Protein AF-S2IYG3-F1 (afdb_monomer)

pLDDT: mean 78.19, std 19.72, range [39.03, 96.38]

Radius of gyration: 46.52 Å; Cα contacts (8 Å, |Δi|>4): 25; chains: 1; bounding box: 112×27×105 Å

Solvent-accessible surface area (backbone atoms only — not comparable to full-atom values): 8385 Å² total; per-residue (Å²): 143,85,89,78,89,82,87,84,79,90,77,88,77,88,76,90,79,79,95,70,83,82,78,74,80,77,73,76,80,69,91,65,76,74,82,72,59,75,66,50,56,56,50,49,53,53,50,52,52,50,52,52,51,52,50,52,52,52,51,50,51,49,52,52,51,52,48,52,51,50,52,51,52,51,53,50,52,48,46,41,64,72,46,51,48,52,50,51,52,53,54,51,50,54,50,42,75,76,28,87,52,65,69,61,27,52,53,51,52,52,55,59,52,43,73,81,36,98,44,69,68,57,33,52,52,47,41,66,73,76,48,71,92,114

Mean predicted aligned error: 16.33 Å

Sequence (134 aa):
MASNKENTKLWYAEVLMDEKEVVKDKFPSSPLGGIKIKGRAENQVKQERSKQTKLKQSVASYMHAKTRINVHLKTRHEKLNKLIIPTFKKDLAIIRGKHSDIHKYNTAKAKYINQFFANKHEAAAFIKKHLRSI

Structure (mmCIF, N/CA/C/O backbone):
data_AF-S2IYG3-F1
#
_entry.id   AF-S2IYG3-F1
#
loop_
_atom_site.group_PDB
_atom_site.id
_atom_site.type_symbol
_atom_site.label_atom_id
_atom_site.label_alt_id
_atom_site.label_comp_id
_atom_site.label_asym_id
_atom_site.label_entity_id
_atom_site.label_seq_id
_atom_site.pdbx_PDB_ins_code
_atom_site.Cartn_x
_atom_site.Cartn_y
_atom_site.Cartn_z
_atom_site.occupancy
_atom_site.B_iso_or_equiv
_atom_site.auth_seq_id
_atom_site.auth_comp_id
_atom_site.auth_asym_id
_atom_site.auth_atom_id
_atom_site.pdbx_PDB_model_num
ATOM 1 N N . MET A 1 1 ? -83.801 13.848 35.757 1.00 44.91 1 MET A N 1
ATOM 2 C CA . MET A 1 1 ? -84.994 13.912 36.625 1.00 44.91 1 MET A CA 1
ATOM 3 C C . MET A 1 1 ? -85.344 12.504 37.077 1.00 44.91 1 MET A C 1
ATOM 5 O O . MET A 1 1 ? -85.743 11.720 36.234 1.00 44.91 1 MET A O 1
ATOM 9 N N . ALA A 1 2 ? -85.137 12.191 38.357 1.00 39.03 2 ALA A N 1
ATOM 10 C CA . ALA A 1 2 ? -85.919 11.238 39.154 1.00 39.03 2 ALA A CA 1
ATOM 11 C C . ALA A 1 2 ? -85.366 11.277 40.589 1.00 39.03 2 ALA A C 1
ATOM 13 O O . ALA A 1 2 ? -84.257 10.830 40.863 1.00 39.03 2 ALA A O 1
ATOM 14 N N . SER A 1 3 ? -86.135 11.917 41.463 1.00 40.84 3 SER A N 1
ATOM 15 C CA . SER A 1 3 ? -86.040 11.860 42.921 1.00 40.84 3 SER A CA 1
ATOM 16 C C . SER A 1 3 ? -86.617 10.532 43.406 1.00 40.84 3 SER A C 1
ATOM 18 O O . SER A 1 3 ? -87.654 10.129 42.891 1.00 40.84 3 SER A O 1
ATOM 20 N N . ASN A 1 4 ? -86.005 9.921 44.421 1.00 45.69 4 ASN A N 1
ATOM 21 C CA . ASN A 1 4 ? -86.659 9.438 45.652 1.00 45.69 4 ASN A CA 1
ATOM 22 C C . ASN A 1 4 ? -85.610 8.676 46.475 1.00 45.69 4 ASN A C 1
ATOM 24 O O . ASN A 1 4 ? -84.996 7.739 45.983 1.00 45.69 4 ASN A O 1
ATOM 28 N N . LYS A 1 5 ? -85.178 9.199 47.628 1.00 43.84 5 LYS A N 1
ATOM 29 C CA . LYS A 1 5 ? -85.872 9.142 48.930 1.00 43.84 5 LYS A CA 1
ATOM 30 C C . LYS A 1 5 ? -86.182 7.699 49.328 1.00 43.84 5 LYS A C 1
ATOM 32 O O . LYS A 1 5 ? -87.120 7.122 48.803 1.00 43.84 5 LYS A O 1
ATOM 37 N N . GLU A 1 6 ? -85.421 7.167 50.281 1.00 46.56 6 GLU A N 1
ATOM 38 C CA . GLU A 1 6 ? -85.856 6.965 51.673 1.00 46.56 6 GLU A CA 1
ATOM 39 C C . GLU A 1 6 ? -84.698 6.326 52.473 1.00 46.56 6 GLU A C 1
ATOM 41 O O . GLU A 1 6 ? -84.044 5.407 52.002 1.00 46.56 6 GLU A O 1
ATOM 46 N N . ASN A 1 7 ? -84.215 7.004 53.522 1.00 42.56 7 ASN A N 1
ATOM 47 C CA . ASN A 1 7 ? -84.627 6.831 54.929 1.00 42.56 7 ASN A CA 1
ATOM 48 C C . ASN A 1 7 ? -83.821 5.660 55.536 1.00 42.56 7 ASN A C 1
ATOM 50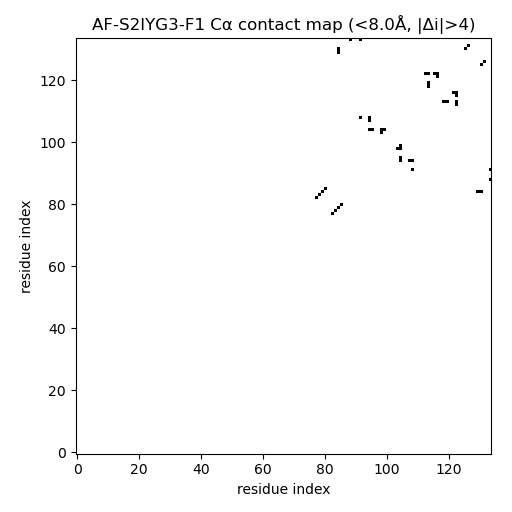 O O . ASN A 1 7 ? -83.869 4.553 55.032 1.00 42.56 7 ASN A O 1
ATOM 54 N N . THR A 1 8 ? -82.986 5.845 56.557 1.00 47.44 8 THR A N 1
ATOM 55 C CA . THR A 1 8 ? -83.484 6.013 57.926 1.00 47.44 8 THR A CA 1
ATOM 56 C C . THR A 1 8 ? -82.392 6.396 58.932 1.00 47.44 8 THR A C 1
ATOM 58 O O . THR A 1 8 ? -81.334 5.778 58.979 1.00 47.44 8 THR A O 1
ATOM 61 N N . LYS A 1 9 ? -82.787 7.310 59.830 1.00 49.34 9 LYS A N 1
ATOM 62 C CA . LYS A 1 9 ? -82.445 7.409 61.263 1.00 49.34 9 LYS A CA 1
ATOM 63 C C . LYS A 1 9 ? -80.990 7.660 61.682 1.00 49.34 9 LYS A C 1
ATOM 65 O O . LYS A 1 9 ? -80.207 6.752 61.934 1.00 49.34 9 LYS A O 1
ATOM 70 N N . LEU A 1 10 ? -80.754 8.942 61.958 1.00 44.75 10 LEU A N 1
ATOM 71 C CA . LEU A 1 10 ? -79.922 9.430 63.056 1.00 44.75 10 LEU A CA 1
ATOM 72 C C . LEU A 1 10 ? -80.320 8.764 64.385 1.00 44.75 10 LEU A C 1
ATOM 74 O O . LEU A 1 10 ? -81.482 8.829 64.786 1.00 44.75 10 LEU A O 1
ATOM 78 N N . TRP A 1 11 ? -79.336 8.205 65.083 1.00 42.22 11 TRP A N 1
ATOM 79 C CA . TRP A 1 11 ? -79.355 8.045 66.535 1.00 42.22 11 TRP A CA 1
ATOM 80 C C . TRP A 1 11 ? -78.114 8.750 67.073 1.00 42.22 11 TRP A C 1
ATOM 82 O O . TRP A 1 11 ? -76.994 8.271 66.915 1.00 42.22 11 TRP A O 1
ATOM 92 N N . TYR A 1 12 ? -78.330 9.930 67.650 1.00 39.44 12 TYR A N 1
ATOM 93 C CA . TYR A 1 12 ? -77.340 10.605 68.474 1.00 39.44 12 TYR A CA 1
ATOM 94 C C . TYR A 1 12 ? -77.232 9.848 69.796 1.00 39.44 12 TYR A C 1
ATOM 96 O O . TYR A 1 12 ? -78.224 9.692 70.504 1.00 39.44 12 TYR A O 1
ATOM 104 N N . ALA A 1 13 ? -76.026 9.407 70.131 1.00 44.75 13 ALA A N 1
ATOM 105 C CA . ALA A 1 13 ? -75.639 9.157 71.507 1.00 44.75 13 ALA A CA 1
ATOM 106 C C . ALA A 1 13 ? -74.441 10.064 71.792 1.00 44.75 13 ALA A C 1
ATOM 108 O O . ALA A 1 13 ? -73.307 9.759 71.427 1.00 44.75 13 ALA A O 1
ATOM 109 N N . GLU A 1 14 ? -74.729 11.227 72.373 1.00 43.28 14 GLU A N 1
ATOM 110 C CA . GLU A 1 14 ? -73.737 12.034 73.072 1.00 43.28 14 GLU A CA 1
ATOM 111 C C . GLU A 1 14 ? -73.217 11.232 74.265 1.00 43.28 14 GLU A C 1
ATOM 113 O O . GLU A 1 14 ? -73.983 10.876 75.159 1.00 43.28 14 GLU A O 1
ATOM 118 N N . VAL A 1 15 ? -71.911 10.982 74.298 1.00 43.09 15 VAL A N 1
ATOM 119 C CA . VAL A 1 15 ? -71.186 10.764 75.551 1.00 43.09 15 VAL A CA 1
ATOM 120 C C . VAL A 1 15 ? -69.901 11.581 75.466 1.00 43.09 15 VAL A C 1
ATOM 122 O O . VAL A 1 15 ? -68.920 11.182 74.843 1.00 43.09 15 VAL A O 1
ATOM 125 N N . LEU A 1 16 ? -69.958 12.770 76.062 1.00 44.03 16 LEU A N 1
ATOM 126 C CA . LEU A 1 16 ? -68.806 13.564 76.477 1.00 44.03 16 LEU A CA 1
ATOM 127 C C . LEU A 1 16 ? -68.044 12.789 77.556 1.00 44.03 16 LEU A C 1
ATOM 129 O O . LEU A 1 16 ? -68.640 12.491 78.584 1.00 44.03 16 LEU A O 1
ATOM 133 N N . MET A 1 17 ? -66.756 12.506 77.343 1.00 39.44 17 MET A N 1
ATOM 134 C CA . MET A 1 17 ? -65.804 12.209 78.420 1.00 39.44 17 MET A CA 1
ATOM 135 C C . MET A 1 17 ? -64.385 12.638 78.011 1.00 39.44 17 MET A C 1
ATOM 137 O O . MET A 1 17 ? -63.750 12.003 77.173 1.00 39.44 17 MET A O 1
ATOM 141 N N . ASP A 1 18 ? -63.958 13.735 78.631 1.00 41.69 18 ASP A N 1
ATOM 142 C CA . ASP A 1 18 ? -62.621 14.135 79.080 1.00 41.69 18 ASP A CA 1
ATOM 143 C C . ASP A 1 18 ? -61.383 13.991 78.180 1.00 41.69 18 ASP A C 1
ATOM 145 O O . ASP A 1 18 ? -60.911 12.913 77.813 1.00 41.69 18 ASP A O 1
ATOM 149 N N . GLU A 1 19 ? -60.770 15.160 77.979 1.00 48.84 19 GLU A N 1
ATOM 150 C CA . GLU A 1 19 ? -59.382 15.390 77.602 1.00 48.84 19 GLU A CA 1
ATOM 151 C C . GLU A 1 19 ? -58.426 14.468 78.378 1.00 48.84 19 GLU A C 1
ATOM 153 O O . GLU A 1 19 ? -58.196 14.625 79.578 1.00 48.84 19 GLU A O 1
ATOM 158 N N . LYS A 1 20 ? -57.802 13.520 77.675 1.00 48.41 20 LYS A N 1
ATOM 159 C CA . LYS A 1 20 ? -56.549 12.906 78.119 1.00 48.41 20 LYS A CA 1
ATOM 160 C C . LYS A 1 20 ? -55.497 13.097 77.046 1.00 48.41 20 LYS A C 1
ATOM 162 O O . LYS A 1 20 ? -55.634 12.638 75.915 1.00 48.41 20 LYS A O 1
ATOM 167 N N . GLU A 1 21 ? -54.469 13.833 77.446 1.00 44.53 21 GLU A N 1
ATOM 168 C CA . GLU A 1 21 ? -53.220 14.086 76.747 1.00 44.53 21 GLU A CA 1
ATOM 169 C C . GLU A 1 21 ? -52.773 12.882 75.910 1.00 44.53 21 GLU A C 1
ATOM 171 O O . GLU A 1 21 ? -52.496 11.798 76.427 1.00 44.53 21 GLU A O 1
ATOM 176 N N . VAL A 1 22 ? -52.647 13.081 74.597 1.00 46.97 22 VAL A N 1
ATOM 177 C CA . VAL A 1 22 ? -51.935 12.134 73.741 1.00 46.97 22 VAL A CA 1
ATOM 178 C C . VAL A 1 22 ? -50.453 12.268 74.076 1.00 46.97 22 VAL A C 1
ATOM 180 O O . VAL A 1 22 ? -49.743 13.108 73.513 1.00 46.97 22 VAL A O 1
ATOM 183 N N . VAL A 1 23 ? -49.987 11.449 75.019 1.00 51.94 23 VAL A N 1
ATOM 184 C CA . VAL A 1 23 ? -48.564 11.219 75.259 1.00 51.94 23 VAL A CA 1
ATOM 185 C C . VAL A 1 23 ? -47.985 10.679 73.954 1.00 51.94 23 VAL A C 1
ATOM 187 O O . VAL A 1 23 ? -48.166 9.521 73.586 1.00 51.94 23 VAL A O 1
ATOM 190 N N . LYS A 1 24 ? -47.332 11.559 73.192 1.00 53.75 24 LYS A N 1
ATOM 191 C CA . LYS A 1 24 ? -46.498 11.149 72.065 1.00 53.75 24 LYS A CA 1
ATOM 192 C C . LYS A 1 24 ? -45.306 10.416 72.656 1.00 53.75 24 LYS A C 1
ATOM 194 O O . LYS A 1 24 ? -44.366 11.064 73.120 1.00 53.75 24 LYS A O 1
ATOM 199 N N . ASP A 1 25 ? -45.341 9.090 72.619 1.00 46.94 25 ASP A N 1
ATOM 200 C CA . ASP A 1 25 ? -44.170 8.270 72.895 1.00 46.94 25 ASP A CA 1
ATOM 201 C C . ASP A 1 25 ? -43.031 8.717 71.971 1.00 46.94 25 ASP A C 1
ATOM 203 O O . ASP A 1 25 ? -43.029 8.494 70.755 1.00 46.94 25 ASP A O 1
ATOM 207 N N . LYS A 1 26 ? -42.060 9.423 72.555 1.00 51.69 26 LYS A N 1
ATOM 208 C CA . LYS A 1 26 ? -40.793 9.750 71.910 1.00 51.69 26 LYS A CA 1
ATOM 209 C C . LYS A 1 26 ? -39.992 8.458 71.830 1.00 51.69 26 LYS A C 1
ATOM 211 O O . LYS A 1 26 ? -39.202 8.157 72.720 1.00 51.69 26 LYS A O 1
ATOM 216 N N . PHE A 1 27 ? -40.191 7.692 70.761 1.00 53.41 27 PHE A N 1
ATOM 217 C CA . PHE A 1 27 ? -39.265 6.619 70.423 1.00 53.41 27 PHE A CA 1
ATOM 218 C C . PHE A 1 27 ? -37.853 7.213 70.288 1.00 53.41 27 PHE A C 1
ATOM 220 O O . PHE A 1 27 ? -37.682 8.208 69.573 1.00 53.41 27 PHE A O 1
ATOM 227 N N . PRO A 1 28 ? -36.834 6.647 70.958 1.00 51.25 28 PRO A N 1
ATOM 228 C CA . PRO A 1 28 ? -35.465 7.091 70.770 1.00 51.25 28 PRO A CA 1
ATOM 229 C C . PRO A 1 28 ? -35.073 6.851 69.312 1.00 51.25 28 PRO A C 1
ATOM 231 O O . PRO A 1 28 ? -35.281 5.764 68.768 1.00 51.25 28 PRO A O 1
ATOM 234 N N . SER A 1 29 ? -34.506 7.871 68.666 1.00 58.00 29 SER A N 1
ATOM 235 C CA . SER A 1 29 ? -33.853 7.706 67.370 1.00 58.00 29 SER A CA 1
ATOM 236 C C . SER A 1 29 ? -32.836 6.575 67.498 1.00 58.00 29 SER A C 1
ATOM 238 O O . SER A 1 29 ? -31.916 6.678 68.314 1.00 58.00 29 SER A O 1
ATOM 240 N N . SER A 1 30 ? -33.009 5.488 66.744 1.00 52.50 30 SER A N 1
ATOM 241 C CA . SER A 1 30 ? -32.052 4.388 66.797 1.00 52.50 30 SER A CA 1
ATOM 242 C C . SER A 1 30 ? -30.645 4.915 66.446 1.00 52.50 30 SER A C 1
ATOM 244 O O . SER A 1 30 ? -30.513 5.746 65.542 1.00 52.50 30 SER A O 1
ATOM 246 N N . PRO A 1 31 ? -29.569 4.459 67.119 1.00 51.62 31 PRO A N 1
ATOM 247 C CA . PRO A 1 31 ? -28.207 4.935 66.848 1.00 51.62 31 PRO A CA 1
ATOM 248 C C . PRO A 1 31 ? -27.618 4.343 65.559 1.00 51.62 31 PRO A C 1
ATOM 250 O O . PRO A 1 31 ? -26.485 4.636 65.186 1.00 51.62 31 PRO A O 1
ATOM 253 N N . LEU A 1 32 ? -28.367 3.483 64.870 1.00 54.09 32 LEU A N 1
ATOM 254 C CA . LEU A 1 32 ? -27.940 2.827 63.647 1.00 54.09 32 LEU A CA 1
ATOM 255 C C . LEU A 1 32 ? -28.598 3.550 62.481 1.00 54.09 32 LEU A C 1
ATOM 257 O O . LEU A 1 32 ? -29.753 3.291 62.146 1.00 54.09 32 LEU A O 1
ATOM 261 N N . GLY A 1 33 ? -27.847 4.485 61.893 1.00 53.16 33 GLY A N 1
ATOM 262 C CA . GLY A 1 33 ? -28.242 5.223 60.698 1.00 53.16 33 GLY A CA 1
ATOM 263 C C . GLY A 1 33 ? -28.948 4.311 59.695 1.00 53.16 33 GLY A C 1
ATOM 264 O O . GLY A 1 33 ? -28.379 3.325 59.226 1.00 53.16 33 GLY A O 1
ATOM 265 N N . GLY A 1 34 ? -30.215 4.625 59.415 1.00 52.91 34 GLY A N 1
ATOM 266 C CA . GLY A 1 34 ? -31.103 3.785 58.618 1.00 52.91 34 GLY A CA 1
ATOM 267 C C . GLY A 1 34 ? -30.468 3.368 57.292 1.00 52.91 34 GLY A C 1
ATOM 268 O O . GLY A 1 34 ? -29.939 4.192 56.539 1.00 52.91 34 GLY A O 1
ATOM 269 N N . ILE A 1 35 ? -30.517 2.070 56.997 1.00 60.00 35 ILE A N 1
ATOM 270 C CA . ILE A 1 35 ? -29.941 1.505 55.779 1.00 60.00 35 ILE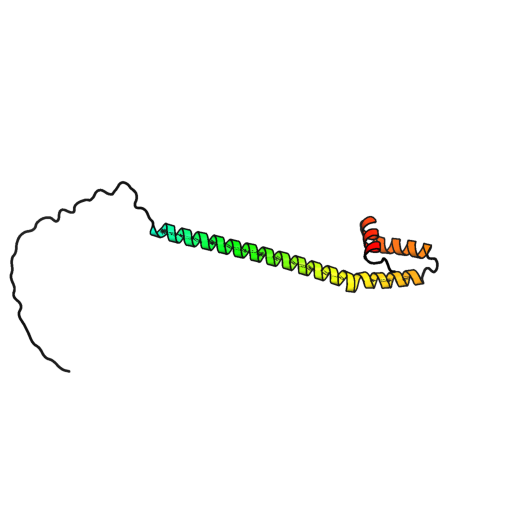 A CA 1
ATOM 271 C C . ILE A 1 35 ? -30.734 2.052 54.579 1.00 60.00 35 ILE A C 1
ATOM 273 O O . ILE A 1 35 ? -31.858 1.635 54.303 1.00 60.00 35 ILE A O 1
ATOM 277 N N . LYS A 1 36 ? -30.155 3.004 53.836 1.00 62.16 36 LYS A N 1
ATOM 278 C CA . LYS A 1 36 ? -30.710 3.516 52.569 1.00 62.16 36 LYS A CA 1
ATOM 279 C C . LYS A 1 36 ? -30.547 2.463 51.459 1.00 62.16 36 LYS A C 1
ATOM 281 O O . LYS A 1 36 ? -29.655 2.569 50.620 1.00 62.16 36 LYS A O 1
ATOM 286 N N . ILE A 1 37 ? -31.388 1.426 51.462 1.00 60.00 37 ILE A N 1
ATOM 287 C CA . ILE A 1 37 ? -31.305 0.287 50.521 1.00 60.00 37 ILE A CA 1
ATOM 288 C C . ILE A 1 37 ? -31.789 0.675 49.111 1.00 60.00 37 ILE A C 1
ATOM 290 O O . ILE A 1 37 ? -31.138 0.333 48.125 1.00 60.00 37 ILE A O 1
ATOM 294 N N . LYS A 1 38 ? -32.875 1.458 48.996 1.00 61.16 38 LYS A N 1
ATOM 295 C CA . LYS A 1 38 ? -33.514 1.772 47.698 1.00 61.16 38 LYS A CA 1
ATOM 296 C C . LYS A 1 38 ? -32.597 2.508 46.704 1.00 61.16 38 LYS A C 1
ATOM 298 O O . LYS A 1 38 ? -32.564 2.150 45.536 1.00 61.16 38 LYS A O 1
ATOM 303 N N . GLY A 1 39 ? -31.779 3.461 47.160 1.00 62.62 39 GLY A N 1
ATOM 304 C CA . GLY A 1 39 ? -30.870 4.213 46.278 1.00 62.62 39 GLY A CA 1
ATOM 305 C C . GLY A 1 39 ? -29.590 3.463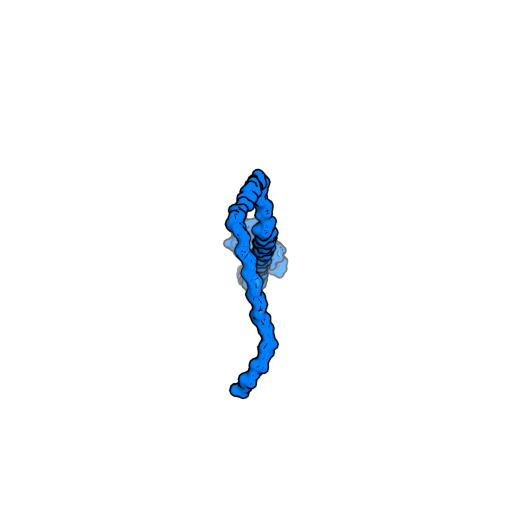 45.878 1.00 62.62 39 GLY A C 1
ATOM 306 O O . GLY A 1 39 ? -28.981 3.779 44.857 1.00 62.62 39 GLY A O 1
ATOM 307 N N . ARG A 1 40 ? -29.159 2.456 46.654 1.00 72.00 40 ARG A N 1
ATOM 308 C CA . ARG A 1 40 ? -27.945 1.678 46.338 1.00 72.00 40 ARG A CA 1
ATOM 309 C C . ARG A 1 40 ? -28.162 0.726 45.163 1.00 72.00 40 ARG A C 1
ATOM 311 O O . ARG A 1 40 ? -27.286 0.649 44.306 1.00 72.00 40 ARG A O 1
ATOM 318 N N . ALA A 1 41 ? -29.320 0.070 45.094 1.00 75.75 41 ALA A N 1
ATOM 319 C CA . ALA A 1 41 ? -29.661 -0.830 43.992 1.00 75.75 41 ALA A CA 1
ATOM 320 C C . ALA A 1 41 ? -29.752 -0.078 42.650 1.00 75.75 41 ALA A C 1
ATOM 322 O O . ALA A 1 41 ? -29.150 -0.490 41.661 1.00 75.75 41 ALA A O 1
ATOM 323 N N . GLU A 1 42 ? -30.408 1.087 42.622 1.00 81.12 42 GLU A N 1
ATOM 324 C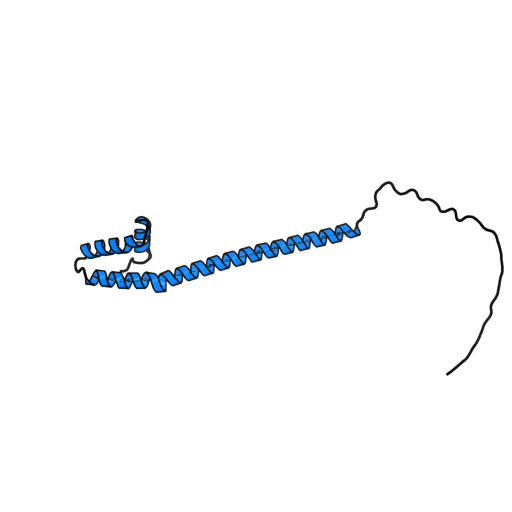 CA . GLU A 1 42 ? -30.473 1.926 41.415 1.00 81.12 42 GLU A CA 1
ATOM 325 C C . GLU A 1 42 ? -29.091 2.415 40.962 1.00 81.12 42 GLU A C 1
ATOM 327 O O . GLU A 1 42 ? -28.793 2.437 39.764 1.00 81.12 42 GLU A O 1
ATOM 332 N N . ASN A 1 43 ? -28.219 2.774 41.908 1.00 81.06 43 ASN A N 1
ATOM 333 C CA . ASN A 1 43 ? -26.852 3.186 41.601 1.00 81.06 43 ASN A CA 1
ATOM 334 C C . ASN A 1 43 ? -26.002 2.029 41.060 1.00 81.06 43 ASN A C 1
ATOM 336 O O . ASN A 1 43 ? -25.212 2.250 40.142 1.00 81.06 43 ASN A O 1
ATOM 340 N N . GLN A 1 44 ? -26.186 0.803 41.560 1.00 83.25 44 GLN A N 1
ATOM 341 C CA . GLN A 1 44 ? -25.536 -0.390 41.006 1.00 83.25 44 GLN A CA 1
ATOM 342 C C . GLN A 1 44 ? -25.989 -0.653 39.566 1.00 83.25 44 GLN A C 1
ATOM 344 O O . GLN A 1 44 ? -25.143 -0.780 38.681 1.00 83.25 44 GLN A O 1
ATOM 349 N N . VAL A 1 45 ? -27.297 -0.599 39.289 1.00 82.50 45 VAL A N 1
ATOM 350 C CA . VAL A 1 45 ? -27.834 -0.760 37.925 1.00 82.50 45 VAL A CA 1
ATOM 351 C C . VAL A 1 45 ? -27.301 0.325 36.981 1.00 82.50 45 VAL A C 1
ATOM 353 O O . VAL A 1 45 ? -26.905 0.035 35.849 1.00 82.50 45 VAL A O 1
ATOM 356 N N . LYS A 1 46 ? -27.233 1.588 37.428 1.00 84.75 46 LYS A N 1
ATOM 357 C CA . LYS A 1 46 ? -26.634 2.684 36.644 1.00 84.75 46 LYS A CA 1
ATOM 358 C C . LYS A 1 46 ? -25.142 2.449 36.384 1.00 84.75 46 LYS A C 1
ATOM 360 O O . LYS A 1 46 ? -24.682 2.664 35.261 1.00 84.75 46 LYS A O 1
ATOM 365 N N . GLN A 1 47 ? -24.390 1.977 37.380 1.00 86.12 47 GLN A N 1
ATOM 366 C CA . GLN A 1 47 ? -22.973 1.647 37.216 1.00 86.12 47 GLN A CA 1
ATOM 367 C C . GLN A 1 47 ? -22.766 0.501 36.223 1.00 86.12 47 GLN A C 1
ATOM 369 O O . GLN A 1 47 ? -21.928 0.630 35.331 1.00 86.12 47 GLN A O 1
ATOM 374 N N . GLU A 1 48 ? -23.536 -0.581 36.317 1.00 86.75 48 GLU A N 1
ATOM 375 C CA . GLU A 1 48 ? -23.466 -1.708 35.380 1.00 86.75 48 GLU A CA 1
ATOM 376 C C . GLU A 1 48 ? -23.794 -1.286 33.949 1.00 86.75 48 GLU A C 1
ATOM 378 O O . GLU A 1 48 ? -23.027 -1.583 33.029 1.00 86.75 48 GLU A O 1
ATOM 383 N N . ARG A 1 49 ? -24.859 -0.498 33.756 1.00 89.94 49 ARG A N 1
ATOM 384 C CA . ARG A 1 49 ? -25.190 0.079 32.443 1.00 89.94 49 ARG A CA 1
ATOM 385 C C . ARG A 1 49 ? -24.057 0.952 31.911 1.00 89.94 49 ARG A C 1
ATOM 387 O O . ARG A 1 49 ? -23.699 0.835 30.743 1.00 89.94 49 ARG A O 1
ATOM 394 N N . SER A 1 50 ? -23.440 1.779 32.756 1.00 90.62 50 SER A N 1
ATOM 395 C CA . SER A 1 50 ? -22.299 2.609 32.344 1.00 90.62 50 SER A CA 1
ATOM 396 C C . SER A 1 50 ? -21.096 1.765 31.903 1.00 90.62 50 SER A C 1
ATOM 398 O O . SER A 1 50 ? -20.468 2.079 30.891 1.00 90.62 50 SER A O 1
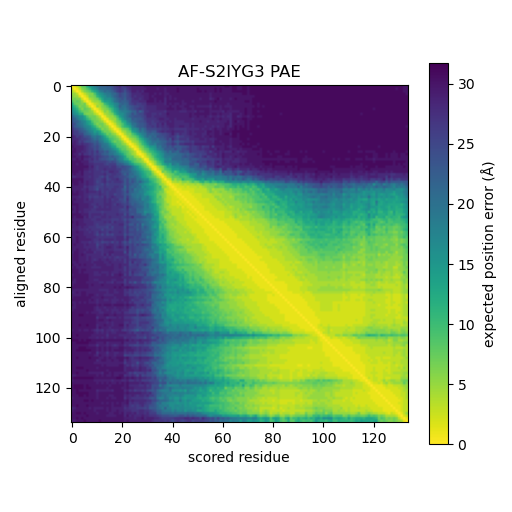ATOM 400 N N . LYS A 1 51 ? -20.807 0.661 32.609 1.00 91.56 51 LYS A N 1
ATOM 401 C CA . LYS A 1 51 ? -19.740 -0.286 32.251 1.00 91.56 51 LYS A CA 1
ATOM 402 C C . LYS A 1 51 ? -20.037 -0.953 30.909 1.00 91.56 51 LYS A C 1
ATOM 404 O O . LYS A 1 51 ? -19.158 -0.995 30.052 1.00 91.56 51 LYS A O 1
ATOM 409 N N . GLN A 1 52 ? -21.274 -1.405 30.697 1.00 91.69 52 GLN A N 1
ATOM 410 C CA . GLN A 1 52 ? -21.700 -1.993 29.425 1.00 91.69 52 GLN A CA 1
ATOM 411 C C . GLN A 1 52 ? -21.586 -0.997 28.266 1.00 91.69 52 GLN A C 1
ATOM 413 O O . GLN A 1 52 ? -21.078 -1.353 27.204 1.00 91.69 52 GLN A O 1
ATOM 418 N N . THR A 1 53 ? -22.008 0.254 28.457 1.00 92.56 53 THR A N 1
ATOM 419 C CA . THR A 1 53 ? -21.891 1.295 27.426 1.00 92.56 53 THR A CA 1
ATOM 420 C C . THR A 1 53 ? -20.431 1.588 27.090 1.00 92.56 53 THR A C 1
ATOM 422 O O . THR A 1 53 ? -20.083 1.619 25.910 1.00 92.56 53 THR A O 1
ATOM 425 N N . LYS A 1 54 ? -19.558 1.721 28.098 1.00 93.88 54 LYS A N 1
ATOM 426 C CA . LYS A 1 54 ? -18.112 1.898 27.883 1.00 93.88 54 LYS A CA 1
ATOM 427 C C . LYS A 1 54 ? -17.510 0.722 27.117 1.00 93.88 54 LYS A C 1
ATOM 429 O O . LYS A 1 54 ? -16.769 0.935 26.165 1.00 93.88 54 LYS A O 1
ATOM 434 N N . LEU A 1 55 ? -17.872 -0.512 27.473 1.00 92.94 55 LEU A N 1
ATOM 435 C CA . LEU A 1 55 ? -17.410 -1.705 26.761 1.00 92.94 55 LEU A CA 1
ATOM 436 C C . LEU A 1 55 ? -17.851 -1.688 25.291 1.00 92.94 55 LEU A C 1
ATOM 438 O O . LEU A 1 55 ? -17.025 -1.895 24.403 1.00 92.94 55 LEU A O 1
ATOM 442 N N . LYS A 1 56 ? -19.126 -1.380 25.020 1.00 94.31 56 LYS A N 1
ATOM 443 C CA . LYS A 1 56 ? -19.652 -1.258 23.650 1.00 94.31 56 LYS A CA 1
ATOM 444 C C . LYS A 1 56 ? -18.908 -0.188 22.849 1.00 94.31 56 LYS A C 1
ATOM 446 O O . LYS A 1 56 ? -18.543 -0.438 21.704 1.00 94.31 56 LYS A O 1
ATOM 451 N N . GLN A 1 57 ? -18.642 0.972 23.451 1.00 94.31 57 GLN A N 1
ATOM 452 C CA . GLN A 1 57 ? -17.880 2.052 22.818 1.00 94.31 57 GLN A CA 1
ATOM 453 C C . GLN A 1 57 ? -16.438 1.634 22.506 1.00 94.31 57 GLN A C 1
ATOM 455 O O . GLN A 1 57 ? -15.954 1.894 21.403 1.00 94.31 57 GLN A O 1
ATOM 460 N N . SER A 1 58 ? -15.765 0.944 23.429 1.00 92.31 58 SER A N 1
ATOM 461 C CA . SER A 1 58 ? -14.412 0.421 23.206 1.00 92.31 58 SER A CA 1
ATOM 462 C C . SER A 1 58 ? -14.373 -0.607 22.073 1.00 92.31 58 SER A C 1
ATOM 464 O O . SER A 1 58 ? -13.510 -0.522 21.198 1.00 92.31 58 SER A O 1
ATOM 466 N N . VAL A 1 59 ? -15.335 -1.536 22.032 1.00 95.00 59 VAL A N 1
ATOM 467 C CA . VAL A 1 59 ? -15.448 -2.530 20.950 1.00 95.00 59 VAL A CA 1
ATOM 468 C C . VAL A 1 59 ? -15.712 -1.848 19.609 1.00 95.00 59 VAL A C 1
ATOM 470 O O . VAL A 1 59 ? -15.031 -2.149 18.628 1.00 95.00 59 VAL A O 1
ATOM 473 N N . ALA A 1 60 ? -16.644 -0.895 19.557 1.00 94.19 60 ALA A N 1
ATOM 474 C CA . ALA A 1 60 ? -16.921 -0.135 18.341 1.00 94.19 60 ALA A CA 1
ATO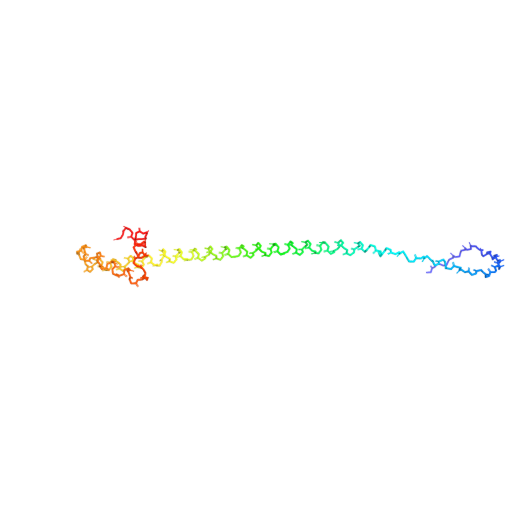M 475 C C . ALA A 1 60 ? -15.669 0.612 17.852 1.00 94.19 60 ALA A C 1
ATOM 477 O O . ALA A 1 60 ? -15.309 0.524 16.678 1.00 94.19 60 ALA A O 1
ATOM 478 N N . SER A 1 61 ? -14.951 1.272 18.763 1.00 94.31 61 SER A N 1
ATOM 479 C CA . SER A 1 61 ? -13.717 2.005 18.453 1.00 94.31 61 SER A CA 1
ATOM 480 C C . SER A 1 61 ? -12.638 1.085 17.878 1.00 94.31 61 SER A C 1
ATOM 482 O O . SER A 1 61 ? -12.027 1.407 16.856 1.00 94.31 61 SER A O 1
ATOM 484 N N . TYR A 1 62 ? -12.453 -0.094 18.476 1.00 95.94 62 TYR A N 1
ATOM 485 C CA . TYR A 1 62 ? -11.545 -1.118 17.963 1.00 95.94 62 TYR A CA 1
ATOM 486 C C . TYR A 1 62 ? -11.946 -1.591 16.558 1.00 95.94 62 TYR A C 1
ATOM 488 O O . TYR A 1 62 ? -11.108 -1.640 15.655 1.00 95.94 62 TYR A O 1
ATOM 496 N N . MET A 1 63 ? -13.229 -1.889 16.339 1.00 96.19 63 MET A N 1
ATOM 497 C CA . MET A 1 63 ? -13.730 -2.345 15.039 1.00 96.19 63 MET A CA 1
ATOM 498 C C . MET A 1 63 ? -13.549 -1.282 13.949 1.00 96.19 63 MET A C 1
ATOM 500 O O . MET A 1 63 ? -13.125 -1.604 12.832 1.00 96.19 63 MET A O 1
ATOM 504 N N . HIS A 1 64 ? -13.787 -0.009 14.270 1.00 95.31 64 HIS A N 1
ATOM 505 C CA . HIS A 1 64 ? -13.524 1.101 13.356 1.00 95.31 64 HIS A CA 1
ATOM 506 C C . HIS A 1 64 ? -12.035 1.235 13.033 1.00 95.31 64 HIS A C 1
ATOM 508 O O . HIS A 1 64 ? -11.678 1.344 11.857 1.00 95.31 64 HIS A O 1
ATOM 514 N N . ALA A 1 65 ? -11.155 1.172 14.036 1.00 94.25 65 ALA A N 1
ATOM 515 C CA . ALA A 1 65 ? -9.710 1.223 13.822 1.00 94.25 65 ALA A CA 1
ATOM 516 C C . ALA A 1 65 ? -9.231 0.069 12.925 1.00 94.25 65 ALA A C 1
ATOM 518 O O . ALA A 1 65 ? -8.540 0.302 11.931 1.00 94.25 65 ALA A O 1
ATOM 519 N N . LYS A 1 66 ? -9.681 -1.159 13.205 1.00 96.38 66 LYS A N 1
ATOM 520 C CA . LYS A 1 66 ? -9.389 -2.347 12.390 1.00 96.38 66 LYS A CA 1
ATOM 521 C C . LYS A 1 66 ? -9.846 -2.168 10.942 1.00 96.38 66 LYS A C 1
ATOM 523 O O . LYS A 1 66 ? -9.095 -2.449 10.011 1.00 96.38 66 LYS A O 1
ATOM 528 N N . THR A 1 67 ? -11.057 -1.653 10.743 1.00 95.25 67 THR A N 1
ATOM 529 C CA . THR A 1 67 ? -11.608 -1.409 9.404 1.00 95.25 67 THR A CA 1
ATOM 530 C C . THR A 1 67 ? -10.788 -0.369 8.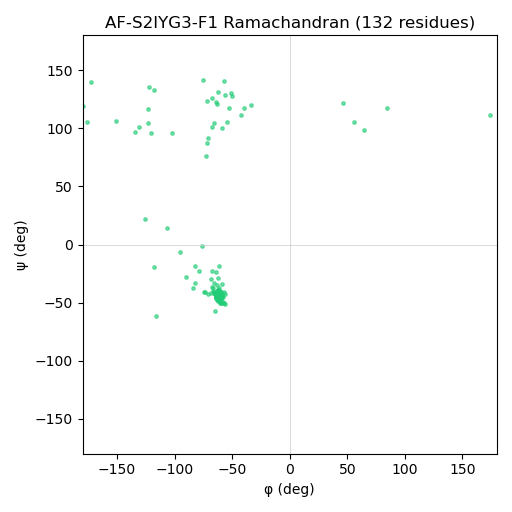649 1.00 95.25 67 THR A C 1
ATOM 532 O O . THR A 1 67 ? -10.445 -0.589 7.489 1.00 95.25 67 THR A O 1
ATOM 535 N N . ARG A 1 68 ? -10.397 0.730 9.306 1.00 93.25 68 ARG A N 1
ATOM 536 C CA . ARG A 1 68 ? -9.541 1.762 8.701 1.00 93.25 68 ARG A CA 1
ATOM 537 C C . ARG A 1 68 ? -8.194 1.197 8.258 1.00 93.25 68 ARG A C 1
ATOM 539 O O . ARG A 1 68 ? -7.759 1.492 7.146 1.00 93.25 68 ARG A O 1
ATOM 546 N N . ILE A 1 69 ? -7.569 0.362 9.088 1.00 95.38 69 ILE A N 1
ATOM 547 C CA . ILE A 1 69 ? -6.315 -0.319 8.739 1.00 95.38 69 ILE A CA 1
ATOM 548 C C . ILE A 1 69 ? -6.525 -1.201 7.503 1.00 95.38 69 ILE A C 1
ATOM 550 O O . ILE A 1 69 ? -5.771 -1.087 6.537 1.00 95.38 69 ILE A O 1
ATOM 554 N N . ASN A 1 70 ? -7.582 -2.014 7.484 1.00 95.31 70 ASN A N 1
ATOM 555 C CA . ASN A 1 70 ? -7.882 -2.902 6.359 1.00 95.31 70 ASN A CA 1
ATOM 556 C C . ASN A 1 70 ? -8.129 -2.139 5.053 1.00 95.31 70 ASN A C 1
ATOM 558 O O . ASN A 1 70 ? -7.583 -2.508 4.013 1.00 95.31 70 ASN A O 1
ATOM 562 N N . VAL A 1 71 ? -8.906 -1.053 5.101 1.00 95.50 71 VAL A N 1
ATOM 563 C CA . VAL A 1 71 ? -9.139 -0.181 3.940 1.00 95.50 71 VAL A CA 1
ATOM 564 C C . VAL A 1 71 ? -7.818 0.395 3.443 1.00 95.50 71 VAL A C 1
ATOM 566 O O . VAL A 1 71 ? -7.545 0.359 2.245 1.00 95.50 71 VAL A O 1
ATOM 569 N N . HIS A 1 72 ? -6.962 0.877 4.344 1.00 94.81 72 HIS A N 1
ATOM 570 C CA . HIS A 1 72 ? -5.683 1.456 3.951 1.00 94.81 72 HIS A CA 1
ATOM 571 C C . HIS A 1 72 ? -4.742 0.420 3.318 1.00 94.81 72 HIS A C 1
ATOM 573 O O . HIS A 1 72 ? -4.123 0.698 2.289 1.00 94.81 72 HIS A O 1
ATOM 579 N N . LEU A 1 73 ? -4.684 -0.794 3.873 1.00 94.19 73 LEU A N 1
ATOM 580 C CA . LEU A 1 73 ? -3.923 -1.907 3.300 1.00 94.19 73 LEU A CA 1
ATOM 581 C C . LEU A 1 73 ? -4.443 -2.294 1.912 1.00 94.19 73 LEU A C 1
ATOM 583 O O . LEU A 1 73 ? -3.639 -2.461 0.992 1.00 94.19 73 LEU A O 1
ATOM 587 N N . LYS A 1 74 ? -5.768 -2.368 1.740 1.00 94.50 74 LYS A N 1
ATOM 588 C CA . LYS A 1 74 ? -6.399 -2.646 0.444 1.00 94.50 74 LYS A CA 1
ATOM 589 C C . LYS A 1 74 ? -6.037 -1.575 -0.584 1.00 94.50 74 LYS A C 1
ATOM 591 O O . LYS A 1 74 ? -5.519 -1.905 -1.646 1.00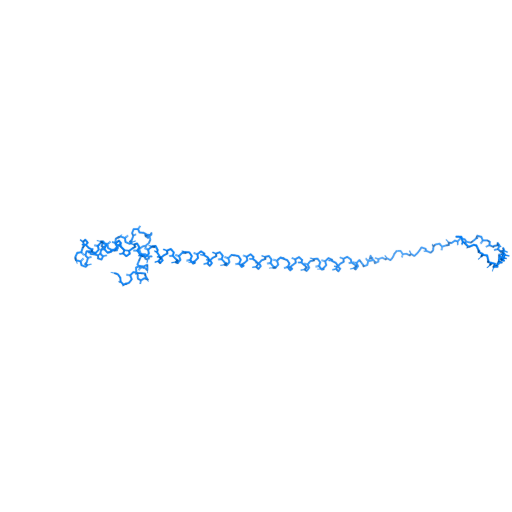 94.50 74 LYS A O 1
ATOM 596 N N . THR A 1 75 ? -6.200 -0.297 -0.244 1.00 93.19 75 THR A N 1
ATOM 597 C CA . THR A 1 75 ? -5.841 0.821 -1.129 1.00 93.19 75 THR A CA 1
ATOM 598 C C . THR A 1 75 ? -4.356 0.810 -1.487 1.00 93.19 75 THR A C 1
ATOM 600 O O . THR A 1 75 ? -3.997 1.044 -2.640 1.00 93.19 75 THR A O 1
ATOM 603 N N . ARG A 1 76 ? -3.470 0.514 -0.527 1.00 92.50 76 ARG A N 1
ATOM 604 C CA . ARG A 1 76 ? -2.025 0.410 -0.777 1.00 92.50 76 ARG A CA 1
ATOM 605 C C . ARG A 1 76 ? -1.709 -0.717 -1.757 1.00 92.50 76 ARG A C 1
ATOM 607 O O . ARG A 1 76 ? -0.933 -0.510 -2.687 1.00 92.50 76 ARG A O 1
ATOM 614 N N . HIS A 1 77 ? -2.325 -1.879 -1.563 1.00 92.69 77 HIS A N 1
ATOM 615 C CA . HIS A 1 77 ? -2.165 -3.031 -2.444 1.00 92.69 77 HIS A CA 1
ATOM 616 C C . HIS A 1 77 ? -2.682 -2.742 -3.859 1.00 92.69 77 HIS A C 1
ATOM 618 O O . HIS A 1 77 ? -1.997 -3.024 -4.841 1.00 92.69 77 HIS A O 1
ATOM 624 N N . GLU A 1 78 ? -3.855 -2.117 -3.973 1.00 94.75 78 GLU A N 1
ATOM 625 C CA . GLU A 1 78 ? -4.426 -1.733 -5.263 1.00 94.75 78 GLU A CA 1
ATOM 626 C C . GLU A 1 78 ? -3.553 -0.716 -5.996 1.00 94.75 78 GLU A C 1
ATOM 628 O O . GLU A 1 78 ? -3.240 -0.924 -7.166 1.00 94.75 78 GLU A O 1
ATOM 633 N N . LYS A 1 79 ? -3.098 0.345 -5.317 1.00 93.25 79 LYS A N 1
ATOM 634 C CA . LYS A 1 79 ? -2.184 1.332 -5.912 1.00 93.25 79 LYS A CA 1
ATOM 635 C C . LYS A 1 79 ? -0.875 0.687 -6.363 1.00 93.25 79 LYS A C 1
ATOM 637 O O . LYS A 1 79 ? -0.401 0.979 -7.460 1.00 93.25 79 LYS A O 1
ATOM 642 N N . LEU A 1 80 ? -0.311 -0.210 -5.552 1.00 91.81 80 LEU A N 1
ATOM 643 C CA . LEU A 1 80 ? 0.916 -0.923 -5.897 1.00 91.81 80 LEU A CA 1
ATOM 644 C C . LEU A 1 80 ? 0.749 -1.741 -7.184 1.00 91.81 80 LEU A C 1
ATOM 646 O O . LEU A 1 80 ? 1.553 -1.607 -8.103 1.00 91.81 80 LEU A O 1
ATOM 650 N N . ASN A 1 81 ? -0.304 -2.552 -7.268 1.00 91.25 81 ASN A N 1
ATOM 651 C CA . ASN A 1 81 ? -0.473 -3.494 -8.373 1.00 91.25 81 ASN A CA 1
ATOM 652 C C . ASN A 1 81 ? -1.067 -2.872 -9.640 1.00 91.25 81 ASN A C 1
ATOM 654 O O . ASN A 1 81 ? -0.725 -3.309 -10.735 1.00 91.25 81 ASN A O 1
ATOM 658 N N . LYS A 1 82 ? -1.952 -1.878 -9.512 1.00 93.00 82 LYS A N 1
ATOM 659 C CA . LYS A 1 82 ? -2.639 -1.266 -10.662 1.00 93.00 82 LYS A CA 1
ATOM 660 C C . LYS A 1 82 ? -1.891 -0.075 -11.249 1.00 93.00 82 LYS A C 1
ATOM 662 O O . LYS A 1 82 ? -2.056 0.201 -12.431 1.00 93.00 82 LYS A O 1
ATOM 667 N N . LEU A 1 83 ? -1.102 0.636 -10.442 1.00 92.50 83 LEU A N 1
ATOM 668 C CA . LEU A 1 83 ? -0.420 1.857 -10.880 1.00 92.50 83 LEU A CA 1
ATOM 669 C C . LEU A 1 83 ? 1.093 1.683 -10.842 1.00 92.50 83 LEU A C 1
ATOM 671 O O . LEU A 1 83 ? 1.738 1.727 -11.882 1.00 92.50 83 LEU A O 1
ATOM 675 N N . ILE A 1 84 ? 1.657 1.432 -9.659 1.00 91.81 84 ILE A N 1
ATOM 676 C CA . ILE A 1 84 ? 3.110 1.492 -9.455 1.00 91.81 84 ILE A CA 1
ATOM 677 C C . ILE A 1 84 ? 3.828 0.415 -10.276 1.00 91.81 84 ILE A C 1
ATOM 679 O O . ILE A 1 84 ? 4.672 0.747 -11.105 1.00 91.81 84 ILE A O 1
ATOM 683 N N . ILE A 1 85 ? 3.487 -0.866 -10.093 1.00 92.00 85 ILE A N 1
ATOM 684 C CA . ILE A 1 85 ? 4.147 -1.969 -10.809 1.00 92.00 85 ILE A CA 1
ATOM 685 C C . ILE A 1 85 ? 4.021 -1.800 -12.333 1.00 92.00 85 ILE A C 1
ATOM 687 O O . ILE A 1 85 ? 5.053 -1.871 -12.998 1.00 92.00 85 ILE A O 1
ATOM 691 N N . PRO A 1 86 ? 2.831 -1.546 -12.917 1.00 93.50 86 PRO A N 1
ATOM 692 C CA . PRO A 1 86 ? 2.704 -1.316 -14.354 1.00 93.50 86 PRO A CA 1
ATOM 693 C C . PRO A 1 86 ? 3.563 -0.165 -14.879 1.00 93.50 86 PRO A C 1
ATOM 695 O O . PRO A 1 86 ? 4.175 -0.318 -15.935 1.00 93.50 86 PRO A O 1
ATOM 698 N N . THR A 1 87 ? 3.659 0.949 -14.149 1.00 93.50 87 THR A N 1
ATOM 699 C CA . THR A 1 87 ? 4.545 2.063 -14.522 1.00 93.50 87 THR A CA 1
ATOM 700 C C . THR A 1 87 ? 6.007 1.626 -14.523 1.00 93.50 87 THR A C 1
ATOM 702 O O . THR A 1 87 ? 6.688 1.808 -15.528 1.00 93.50 87 THR A O 1
ATOM 705 N N . PHE A 1 88 ? 6.462 0.925 -13.476 1.00 93.12 88 PHE A N 1
ATOM 706 C CA . PHE A 1 88 ? 7.808 0.340 -13.455 1.00 93.12 88 PHE A CA 1
ATOM 707 C C . PHE A 1 88 ? 8.049 -0.590 -14.650 1.00 93.12 88 PHE A C 1
ATOM 709 O O . PHE A 1 88 ? 9.109 -0.525 -15.264 1.00 93.12 88 PHE A O 1
ATOM 716 N N . LYS A 1 89 ? 7.082 -1.443 -15.020 1.00 91.62 89 LYS A N 1
ATOM 717 C CA . LYS A 1 89 ? 7.230 -2.331 -16.188 1.00 91.62 89 LYS A CA 1
ATOM 718 C C . LYS A 1 89 ? 7.426 -1.540 -17.481 1.00 91.62 89 LYS A C 1
ATOM 720 O O . LYS A 1 89 ? 8.300 -1.894 -18.268 1.00 91.62 89 LYS A O 1
ATOM 725 N N . LYS A 1 90 ? 6.626 -0.490 -17.695 1.00 93.75 90 LYS A N 1
ATOM 726 C CA . LYS A 1 90 ? 6.719 0.369 -18.886 1.00 93.75 90 LYS A CA 1
ATOM 727 C C . LYS A 1 90 ? 8.079 1.057 -18.963 1.00 93.75 90 LYS A C 1
ATOM 729 O O . LYS A 1 90 ? 8.754 0.955 -19.984 1.00 93.75 90 LYS A O 1
ATOM 734 N N . ASP A 1 91 ? 8.514 1.666 -17.869 1.00 93.50 91 ASP A N 1
ATOM 735 C CA . ASP A 1 91 ? 9.785 2.389 -17.826 1.00 93.50 91 ASP A CA 1
ATOM 736 C C . ASP A 1 91 ? 10.976 1.440 -18.011 1.00 93.50 91 ASP A C 1
ATOM 738 O O . ASP A 1 91 ? 11.898 1.723 -18.779 1.00 93.50 91 ASP A O 1
ATOM 742 N N . LEU A 1 92 ? 10.932 0.256 -17.393 1.00 92.31 92 LEU A N 1
ATOM 743 C CA . LEU A 1 92 ? 11.959 -0.768 -17.578 1.00 92.31 92 LEU A CA 1
ATOM 744 C C . LEU A 1 92 ? 11.991 -1.330 -19.004 1.00 92.31 92 LEU A C 1
ATOM 746 O O . LEU A 1 92 ? 13.079 -1.641 -19.490 1.00 92.31 92 LEU A O 1
ATOM 750 N N . ALA A 1 93 ? 10.850 -1.434 -19.689 1.00 91.75 93 ALA A N 1
ATOM 751 C CA . ALA A 1 93 ? 10.804 -1.827 -21.097 1.00 91.75 93 ALA A CA 1
ATOM 752 C C . ALA A 1 93 ? 11.451 -0.763 -22.000 1.00 91.75 93 ALA A C 1
ATOM 754 O O . ALA A 1 93 ? 12.224 -1.106 -22.894 1.00 91.75 93 ALA A O 1
ATOM 755 N N . ILE A 1 94 ? 11.223 0.525 -21.718 1.00 93.50 94 ILE A N 1
ATOM 756 C CA . ILE A 1 94 ? 11.891 1.634 -22.419 1.00 93.50 94 ILE A CA 1
ATOM 757 C C . ILE A 1 94 ? 13.408 1.572 -22.196 1.00 93.50 94 ILE A C 1
ATOM 759 O O . ILE A 1 94 ? 14.183 1.694 -23.144 1.00 93.50 94 ILE A O 1
ATOM 763 N N . ILE A 1 95 ? 13.850 1.347 -20.954 1.00 91.19 95 ILE A N 1
ATOM 764 C CA . ILE A 1 95 ? 15.277 1.201 -20.624 1.00 91.19 95 ILE A CA 1
ATOM 765 C C . ILE A 1 95 ? 15.876 -0.021 -21.335 1.00 91.19 95 ILE A C 1
ATOM 767 O O . ILE A 1 95 ? 16.991 0.061 -21.851 1.00 91.19 95 ILE A O 1
ATOM 771 N N . ARG A 1 96 ? 15.137 -1.136 -21.420 1.00 91.12 96 ARG A N 1
ATOM 772 C CA . ARG A 1 96 ? 15.564 -2.330 -22.164 1.00 91.12 96 ARG A CA 1
ATOM 773 C C . ARG A 1 96 ? 15.726 -2.042 -23.654 1.00 91.12 96 ARG A C 1
ATOM 775 O O . ARG A 1 96 ? 16.727 -2.452 -24.227 1.00 91.12 96 ARG A O 1
ATOM 782 N N . GLY A 1 97 ? 14.808 -1.287 -24.257 1.00 91.31 97 GLY A N 1
ATOM 783 C CA . GLY A 1 97 ? 14.910 -0.871 -25.661 1.00 91.31 97 GLY A CA 1
ATOM 784 C C . GLY A 1 97 ? 16.137 0.001 -25.960 1.00 91.31 97 GLY A C 1
ATOM 785 O O . GLY A 1 97 ? 16.670 -0.052 -27.062 1.00 91.31 97 GLY A O 1
ATOM 786 N N . LYS A 1 98 ? 16.631 0.763 -24.974 1.00 93.56 98 LYS A N 1
ATOM 787 C CA . LYS A 1 98 ? 17.837 1.606 -25.103 1.00 93.56 98 LYS A CA 1
ATOM 788 C C . LYS A 1 98 ? 19.154 0.843 -24.918 1.00 93.56 98 LYS A C 1
ATOM 790 O O . LYS A 1 98 ? 20.209 1.352 -25.294 1.00 93.56 98 LYS A O 1
ATOM 795 N N . HIS A 1 99 ? 19.119 -0.346 -24.317 1.00 91.88 99 HIS A N 1
ATOM 796 C CA . HIS A 1 99 ? 20.310 -1.126 -23.984 1.00 91.88 99 HIS A CA 1
ATOM 797 C C . HIS A 1 99 ? 20.161 -2.577 -24.454 1.00 91.88 99 HIS A C 1
ATOM 799 O O . HIS A 1 99 ? 19.537 -3.403 -23.783 1.00 91.88 99 HIS A O 1
ATOM 805 N N . SER A 1 100 ? 20.788 -2.899 -25.589 1.00 86.12 100 SER A N 1
ATOM 806 C CA . SER A 1 100 ? 20.855 -4.266 -26.124 1.00 86.12 100 SER A CA 1
ATOM 807 C C . SER A 1 100 ? 21.642 -5.206 -25.201 1.00 86.12 100 SER A C 1
ATOM 809 O O . SER A 1 100 ? 21.199 -6.318 -24.907 1.00 86.12 100 SER A O 1
ATOM 811 N N . ASP A 1 101 ? 22.767 -4.726 -24.668 1.00 93.69 101 ASP A N 1
ATOM 812 C CA . ASP A 1 101 ? 23.597 -5.442 -23.699 1.00 93.69 101 ASP A CA 1
ATOM 813 C C . ASP A 1 101 ? 22.877 -5.613 -22.348 1.00 93.69 101 ASP A C 1
ATOM 815 O O . ASP A 1 101 ? 22.424 -4.649 -21.715 1.00 93.69 101 ASP A O 1
ATOM 819 N N . ILE A 1 102 ? 22.801 -6.866 -21.891 1.00 89.88 102 ILE A N 1
ATOM 820 C CA . ILE A 1 102 ? 22.166 -7.260 -20.632 1.00 89.88 102 ILE A CA 1
ATOM 821 C C . ILE A 1 102 ? 22.864 -6.659 -19.405 1.00 89.88 102 ILE A C 1
ATOM 823 O O . ILE A 1 102 ? 22.189 -6.282 -18.444 1.00 89.88 102 ILE A O 1
ATOM 827 N N . HIS A 1 103 ? 24.189 -6.500 -19.426 1.00 92.19 103 HIS A N 1
ATOM 828 C CA . HIS A 1 103 ? 24.930 -5.935 -18.296 1.00 92.19 103 HIS A CA 1
ATOM 829 C C . HIS A 1 103 ? 24.668 -4.435 -18.144 1.00 92.19 103 HIS A C 1
ATOM 831 O O . HIS A 1 103 ? 24.414 -3.949 -17.033 1.00 92.19 103 HIS A O 1
ATOM 837 N N . LYS A 1 104 ? 24.648 -3.704 -19.265 1.00 93.12 104 LYS A N 1
ATOM 838 C CA . LYS A 1 104 ? 24.275 -2.282 -19.284 1.00 93.12 104 LYS A CA 1
ATOM 839 C C . LYS A 1 104 ? 22.821 -2.089 -18.862 1.00 93.12 104 LYS A C 1
ATOM 841 O O . LYS A 1 104 ? 22.543 -1.217 -18.038 1.00 93.12 104 LYS A O 1
ATOM 846 N N . TYR A 1 105 ? 21.918 -2.950 -19.336 1.00 92.88 105 TYR A N 1
ATOM 847 C CA . TYR A 1 105 ? 20.521 -2.950 -18.907 1.00 92.88 105 TYR A CA 1
ATOM 848 C C . TYR A 1 105 ? 20.375 -3.159 -17.395 1.00 92.88 105 TYR A C 1
ATOM 850 O O . TYR A 1 105 ? 19.714 -2.361 -16.734 1.00 92.88 105 TYR A O 1
ATOM 858 N N . ASN A 1 106 ? 21.018 -4.182 -16.826 1.00 89.94 106 ASN A N 1
ATOM 859 C CA . ASN A 1 106 ? 20.910 -4.484 -15.396 1.00 89.94 106 ASN A CA 1
ATOM 860 C C . ASN A 1 106 ? 21.435 -3.338 -14.522 1.00 89.94 106 ASN A C 1
ATOM 862 O O . ASN A 1 106 ? 20.812 -2.990 -13.516 1.00 89.94 106 ASN A O 1
ATOM 866 N N . THR A 1 107 ? 22.531 -2.700 -14.937 1.00 91.75 107 THR A N 1
ATOM 867 C CA . THR A 1 107 ? 23.076 -1.519 -14.252 1.00 91.75 107 THR A CA 1
ATOM 868 C C . THR A 1 107 ? 22.103 -0.337 -14.313 1.00 91.75 107 THR A C 1
ATOM 870 O O . THR A 1 107 ? 21.829 0.295 -13.289 1.00 91.75 107 THR A O 1
ATOM 873 N N . ALA A 1 108 ? 21.524 -0.062 -15.486 1.00 91.75 108 ALA A N 1
ATOM 874 C CA . ALA A 1 108 ? 20.539 1.006 -15.664 1.00 91.75 108 ALA A CA 1
ATOM 875 C C . ALA A 1 108 ? 19.239 0.739 -14.882 1.00 91.75 108 ALA A C 1
ATOM 877 O O . ALA A 1 108 ? 18.734 1.638 -14.208 1.00 91.75 108 ALA A O 1
ATOM 878 N N . LYS A 1 109 ? 18.742 -0.505 -14.898 1.00 90.94 109 LYS A N 1
ATOM 879 C CA . LYS A 1 109 ? 17.587 -0.975 -14.117 1.00 90.94 109 LYS A CA 1
ATOM 880 C C . LYS A 1 109 ? 17.806 -0.758 -12.623 1.00 90.94 109 LYS A C 1
ATOM 882 O O . LYS A 1 109 ? 16.955 -0.166 -11.964 1.00 90.94 109 LYS A O 1
ATOM 887 N N . ALA A 1 110 ? 18.946 -1.196 -12.089 1.00 89.56 110 ALA A N 1
ATOM 888 C CA . ALA A 1 110 ? 19.268 -1.014 -10.677 1.00 89.56 110 ALA A CA 1
ATOM 889 C C . ALA A 1 110 ? 19.358 0.475 -10.309 1.00 89.56 110 ALA A C 1
ATOM 891 O O . ALA A 1 110 ? 18.788 0.889 -9.300 1.00 89.56 110 ALA A O 1
ATOM 892 N N . LYS A 1 111 ? 20.013 1.296 -11.143 1.00 92.12 111 LYS A N 1
ATOM 893 C CA . LYS A 1 111 ? 20.118 2.747 -10.927 1.00 92.12 111 LYS A CA 1
ATOM 894 C C . LYS A 1 111 ? 18.746 3.420 -10.899 1.00 92.12 111 LYS A C 1
ATOM 896 O O . LYS A 1 111 ? 18.489 4.183 -9.977 1.00 92.12 111 LYS A O 1
ATOM 901 N N . TYR A 1 112 ? 17.882 3.118 -11.867 1.00 93.31 112 TYR A N 1
ATOM 902 C CA . TYR A 1 112 ? 16.526 3.665 -11.942 1.00 93.31 112 TYR A CA 1
ATOM 903 C C . TYR A 1 112 ? 15.699 3.281 -10.711 1.00 93.31 112 TYR A C 1
ATOM 905 O O . TYR A 1 112 ? 15.140 4.146 -10.050 1.00 93.31 112 TYR A O 1
ATOM 913 N N . ILE A 1 113 ? 15.680 2.001 -10.330 1.00 91.19 113 ILE A N 1
ATOM 914 C CA . ILE A 1 113 ? 14.871 1.553 -9.189 1.00 91.19 113 ILE A CA 1
ATOM 915 C C . ILE A 1 113 ? 15.380 2.161 -7.879 1.00 91.19 113 ILE A C 1
ATOM 917 O O . ILE A 1 113 ? 14.575 2.626 -7.077 1.00 91.19 113 ILE A O 1
ATOM 921 N N . ASN A 1 114 ? 16.698 2.232 -7.680 1.00 91.50 114 ASN A N 1
ATOM 922 C CA . ASN A 1 114 ? 17.290 2.812 -6.473 1.00 91.50 114 ASN A CA 1
ATOM 923 C C . ASN A 1 114 ? 16.952 4.301 -6.268 1.00 91.50 114 ASN A C 1
ATOM 925 O O . ASN A 1 114 ? 17.079 4.776 -5.148 1.00 91.50 114 ASN A O 1
ATOM 929 N N . GLN A 1 115 ? 16.503 5.037 -7.294 1.00 92.62 115 GLN A N 1
ATOM 930 C CA . GLN A 1 115 ? 16.077 6.438 -7.142 1.00 92.62 115 GLN A CA 1
ATOM 931 C C . GLN A 1 115 ? 14.797 6.589 -6.311 1.00 92.62 115 GLN A C 1
ATOM 933 O O . GLN A 1 115 ? 14.554 7.654 -5.750 1.00 92.62 115 GLN A O 1
ATOM 938 N N . PHE A 1 116 ? 13.980 5.538 -6.221 1.00 91.19 116 PHE A N 1
ATOM 939 C CA . PHE A 1 116 ? 12.688 5.577 -5.533 1.00 91.19 116 PHE A CA 1
ATOM 940 C C . PHE A 1 116 ? 12.747 5.093 -4.081 1.00 91.19 116 PHE A C 1
ATOM 942 O O . PHE A 1 116 ? 11.747 5.182 -3.370 1.00 91.19 116 PHE A O 1
ATOM 949 N N . PHE A 1 117 ? 13.891 4.568 -3.635 1.00 91.62 117 PHE A N 1
ATOM 950 C CA . PHE A 1 117 ? 14.059 4.019 -2.292 1.00 91.62 117 PHE A CA 1
ATOM 951 C C . PHE A 1 117 ? 15.193 4.741 -1.573 1.00 91.62 117 PHE A C 1
ATOM 953 O O . PHE A 1 117 ? 16.275 4.918 -2.123 1.00 91.62 117 PHE A O 1
ATOM 960 N N . ALA A 1 118 ? 14.968 5.103 -0.310 1.00 88.00 118 ALA A N 1
ATOM 961 C CA . ALA A 1 118 ? 16.010 5.698 0.524 1.00 88.00 118 ALA A CA 1
ATOM 962 C C . ALA A 1 118 ? 17.121 4.687 0.862 1.00 88.00 118 ALA A C 1
ATOM 964 O O . ALA A 1 118 ? 18.279 5.060 1.038 1.00 88.00 118 ALA A O 1
ATOM 965 N N . ASN A 1 119 ? 16.775 3.396 0.932 1.00 92.25 119 ASN A N 1
ATOM 966 C CA . ASN A 1 119 ? 17.691 2.318 1.277 1.00 92.25 119 ASN A CA 1
ATOM 967 C C . ASN A 1 119 ? 17.839 1.309 0.124 1.00 92.25 119 ASN A C 1
ATOM 969 O O . ASN A 1 119 ? 16.857 0.790 -0.412 1.00 92.25 119 ASN A O 1
ATOM 973 N N . LYS A 1 120 ? 19.089 0.953 -0.199 1.00 87.06 120 LYS A N 1
ATOM 974 C CA . LYS A 1 120 ? 19.424 -0.062 -1.213 1.00 87.06 120 LYS A CA 1
ATOM 975 C C . LYS A 1 120 ? 18.823 -1.436 -0.894 1.00 87.06 120 LYS A C 1
ATOM 977 O O . LYS A 1 120 ? 18.438 -2.163 -1.809 1.00 87.06 120 LYS A O 1
ATOM 982 N N . HIS A 1 121 ? 18.714 -1.796 0.386 1.00 89.12 121 HIS A N 1
ATOM 983 C CA . HIS A 1 121 ? 18.131 -3.077 0.796 1.00 89.12 121 HIS A CA 1
ATOM 984 C C . HIS A 1 121 ? 16.634 -3.167 0.475 1.00 89.12 121 HIS A C 1
ATOM 986 O O . HIS A 1 121 ? 16.157 -4.217 0.041 1.00 89.12 121 HIS A O 1
ATOM 992 N N . GLU A 1 122 ? 15.900 -2.064 0.627 1.00 88.31 122 GLU A N 1
ATOM 993 C CA . GLU A 1 122 ? 14.471 -2.003 0.307 1.00 88.31 122 GLU A CA 1
ATOM 994 C C . GLU A 1 122 ? 14.236 -2.113 -1.198 1.00 88.31 122 GLU A C 1
ATOM 996 O O . GLU A 1 122 ? 13.366 -2.871 -1.629 1.00 88.31 122 GLU A O 1
ATOM 1001 N N . ALA A 1 123 ? 15.068 -1.443 -2.001 1.00 88.12 123 ALA A N 1
ATOM 1002 C CA . ALA A 1 123 ? 15.033 -1.565 -3.454 1.00 88.12 123 ALA A CA 1
ATOM 1003 C C . ALA A 1 123 ? 15.286 -3.011 -3.908 1.00 88.12 123 ALA A C 1
ATOM 1005 O O . ALA A 1 123 ? 14.539 -3.552 -4.726 1.00 88.12 123 ALA A O 1
ATOM 1006 N N . ALA A 1 124 ? 16.295 -3.679 -3.341 1.00 87.31 124 ALA A N 1
ATOM 1007 C CA . ALA A 1 124 ? 16.593 -5.075 -3.657 1.00 87.31 124 ALA A CA 1
ATOM 1008 C C . ALA A 1 124 ? 15.432 -6.013 -3.280 1.00 87.31 124 ALA A C 1
ATOM 1010 O O . ALA A 1 124 ? 15.035 -6.873 -4.076 1.00 87.31 124 ALA A O 1
ATOM 1011 N N . ALA A 1 125 ? 14.846 -5.825 -2.094 1.00 89.12 125 ALA A N 1
ATOM 1012 C CA . ALA A 1 125 ? 13.676 -6.582 -1.659 1.00 89.12 125 ALA A CA 1
ATOM 1013 C C . ALA A 1 125 ? 12.473 -6.347 -2.588 1.00 89.12 125 ALA A C 1
ATOM 1015 O O . ALA A 1 125 ? 11.785 -7.301 -2.963 1.00 89.12 125 ALA A O 1
ATOM 1016 N N . PHE A 1 126 ? 12.252 -5.100 -3.011 1.00 89.19 126 PHE A N 1
ATOM 1017 C CA . PHE A 1 126 ? 11.194 -4.737 -3.947 1.00 89.19 126 PHE A CA 1
ATOM 1018 C C . PHE A 1 126 ? 11.376 -5.412 -5.310 1.00 89.19 126 PHE A C 1
ATOM 1020 O O . PHE A 1 126 ? 10.444 -6.052 -5.800 1.00 89.19 126 PHE A O 1
ATOM 1027 N N . ILE A 1 127 ? 12.580 -5.346 -5.888 1.00 87.38 127 ILE A N 1
ATOM 1028 C CA . ILE A 1 127 ? 12.909 -6.002 -7.163 1.00 87.38 127 ILE A CA 1
ATOM 1029 C C . ILE A 1 127 ? 12.622 -7.499 -7.074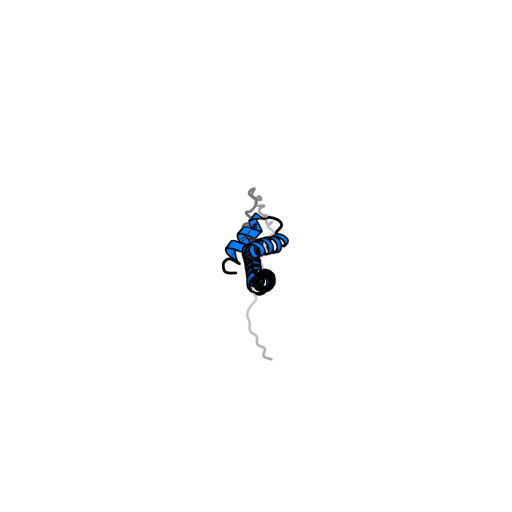 1.00 87.38 127 ILE A C 1
ATOM 1031 O O . ILE A 1 127 ? 11.901 -8.049 -7.908 1.00 87.38 127 ILE A O 1
ATOM 1035 N N . LYS A 1 128 ? 13.141 -8.150 -6.028 1.00 88.31 128 LYS A N 1
ATOM 1036 C CA . LYS A 1 128 ? 12.994 -9.595 -5.826 1.00 88.31 128 LYS A CA 1
ATOM 1037 C C . LYS A 1 128 ? 11.532 -10.015 -5.670 1.00 88.31 128 LYS A C 1
ATOM 1039 O O . LYS A 1 128 ? 11.158 -11.088 -6.142 1.00 88.31 128 LYS A O 1
ATOM 1044 N N . LYS A 1 129 ? 10.717 -9.195 -5.003 1.00 88.19 129 LYS A N 1
ATOM 1045 C CA . LYS A 1 129 ? 9.319 -9.515 -4.692 1.00 88.19 129 LYS A CA 1
ATOM 1046 C C . LYS A 1 129 ? 8.354 -9.186 -5.831 1.00 88.19 129 LYS A C 1
ATOM 1048 O O . LYS A 1 129 ? 7.406 -9.935 -6.040 1.00 88.19 129 LYS A O 1
ATOM 1053 N N . HIS A 1 130 ? 8.576 -8.087 -6.549 1.00 85.75 130 HIS A N 1
ATOM 1054 C CA . HIS A 1 130 ? 7.580 -7.520 -7.467 1.00 85.75 130 HIS A CA 1
ATOM 1055 C C . HIS A 1 130 ? 8.017 -7.479 -8.934 1.00 85.75 130 HIS A C 1
ATOM 1057 O O . HIS A 1 130 ? 7.161 -7.385 -9.811 1.00 85.75 130 HIS A O 1
ATOM 1063 N N . LEU A 1 131 ? 9.319 -7.571 -9.218 1.00 82.94 131 LEU A N 1
ATOM 1064 C CA . LEU A 1 131 ? 9.877 -7.400 -10.565 1.00 82.94 131 LEU A CA 1
ATOM 1065 C C . LEU A 1 131 ? 10.736 -8.595 -11.010 1.00 82.94 131 LEU A C 1
ATOM 1067 O O . LEU A 1 131 ? 11.588 -8.457 -11.882 1.00 82.94 131 LEU A O 1
ATOM 1071 N N . ARG A 1 132 ? 10.528 -9.774 -10.409 1.00 75.00 132 ARG A N 1
ATOM 1072 C CA . ARG A 1 132 ? 11.348 -10.977 -10.641 1.00 75.00 132 ARG A CA 1
ATOM 1073 C C . ARG A 1 132 ? 11.270 -11.513 -12.078 1.00 75.00 132 ARG A C 1
ATOM 1075 O O . ARG A 1 132 ? 12.179 -12.211 -12.501 1.00 75.00 132 ARG A O 1
ATOM 1082 N N . SER A 1 133 ? 10.191 -11.205 -12.796 1.00 62.69 133 SER A N 1
ATOM 1083 C CA . SER A 1 133 ? 9.887 -11.718 -14.138 1.00 62.69 133 SER A CA 1
ATOM 1084 C C . SER A 1 133 ? 10.074 -10.686 -15.263 1.00 62.69 133 SER A C 1
ATOM 1086 O O . SER A 1 133 ? 9.516 -10.877 -16.341 1.00 62.69 133 SER A O 1
ATOM 1088 N N . ILE A 1 134 ? 10.741 -9.559 -14.993 1.00 63.56 134 ILE A N 1
ATOM 1089 C CA . ILE A 1 134 ? 11.010 -8.463 -15.946 1.00 63.56 134 ILE A CA 1
ATOM 1090 C C . ILE A 1 134 ? 12.517 -8.283 -16.030 1.00 63.56 134 ILE A C 1
ATOM 1092 O O . ILE A 1 134 ? 13.043 -8.123 -17.144 1.00 63.56 134 ILE A O 1
#

Secondary structure (DSSP, 8-state):
--------------------------PPPPSS----HHHHHHHHHHHHHHHHHHHHHHHHHHHHHHHHHHHHHHHHHHHIIIIIHHHHHHHHHHHHHH--SHHHHHHHHHHHHHTT-SSHHHHHHHHHHHSTT-

Foldseek 3Di:
DDDDDDDDDDDDDDDDDDDDDPPPPPDPDPPPPDDPPPVVVVVVVVVVVVVVVVVVVVVVVVVVVVVVVVVVVVVVVCCCPVPVLVVLVVVLVVLCVVDVDPVSSVVVNLVVQVVVDPDSVVSVVCCVPRVVPD

Organism: Mucor circinelloides f. circinelloides (strain 1006PhL) (NCBI:txid1220926)